Protein AF-A0A7J9N6N0-F1 (afdb_monomer)

Nearest PDB structures (foldseek):
  8oo0-assembly1_SV  TM=4.343E-01  e=3.651E+00  Thermochaetoides thermophila
  6k15-assembly1_G  TM=2.477E-01  e=4.158E+00  Saccharomyces cerevisiae S288C

Mean predicted aligned error: 13.14 Å

Sequence (104 aa):
MTATAGIIIKIHECLVMGAFTYPLGRTGDSTIAEAKACLQAVIFGEEMGFRDLVIEGDALIVIKKLKSDSTDRSYNLTSSSYWIEEVPTEMEPTIVNDQRRLLN

Foldseek 3Di:
DWDKAWEWDADPVRHTPDIDIGTPGDDPDVLVRVLVSQVVNVVVCVVVVHPADADDDPNVVNVVVVVDPPPDPDDDNDDDDDDDDDDDPVCVVVVVVVVVVVVD

pLDDT: mean 71.38, std 21.46, range [23.73, 92.62]

InterPro domains:
  IPR002156 Ribonuclease H domain [PF13456] (3-74)
  IPR052929 RNase H-like EbsB-related [PTHR47074] (5-89)

Solvent-accessible surface area (backbone atoms only — not comparable to full-atom values): 6872 Å² total; per-residue (Å²): 101,76,45,70,32,80,42,75,44,60,50,96,86,74,46,74,79,46,73,50,76,45,81,66,43,77,44,98,44,68,70,60,46,49,48,50,36,54,50,50,45,50,52,52,38,47,76,73,68,49,89,76,69,86,87,84,82,86,55,60,69,51,54,51,56,73,69,45,90,69,79,76,90,66,81,88,77,73,83,90,80,84,87,81,84,79,80,58,83,83,50,52,66,55,53,55,50,52,55,55,63,76,73,110

Secondary structure (DSSP, 8-state):
-EEEEEEEEE-TTS-EEEEEEEEEEE-S-HHHHHHHHHHHHHHHHHHTT-SS-----S-HHHHHHHTS-S---S-----------S--TTTHHHHHHHHHHS--

Radius of gyration: 15.44 Å; Cα contacts (8 Å, |Δi|>4): 87; chains: 1; bounding box: 28×48×36 Å

Structure (mmCIF, N/CA/C/O backbone):
data_AF-A0A7J9N6N0-F1
#
_entry.id   AF-A0A7J9N6N0-F1
#
loop_
_atom_site.group_PDB
_atom_site.id
_atom_site.type_symbol
_atom_site.label_atom_id
_atom_site.label_alt_id
_atom_site.label_comp_id
_atom_site.label_asym_id
_atom_site.label_entity_id
_atom_site.label_seq_id
_atom_site.pdbx_PDB_ins_code
_atom_site.Cartn_x
_atom_site.Cartn_y
_atom_site.Cartn_z
_atom_site.occupancy
_atom_site.B_iso_or_equiv
_atom_site.auth_seq_id
_atom_site.auth_comp_id
_atom_site.auth_asym_id
_atom_site.auth_atom_id
_atom_site.pdbx_PDB_model_num
ATOM 1 N N . MET A 1 1 ? 11.239 -6.189 -13.942 1.00 62.56 1 MET A N 1
ATOM 2 C CA . MET A 1 1 ? 10.511 -6.832 -12.832 1.00 62.56 1 MET A CA 1
ATOM 3 C C . MET A 1 1 ? 9.099 -6.261 -12.815 1.00 62.56 1 MET A C 1
ATOM 5 O O . MET A 1 1 ? 8.944 -5.090 -13.145 1.00 62.56 1 MET A O 1
ATOM 9 N N . THR A 1 2 ? 8.073 -7.076 -12.585 1.00 80.44 2 THR A N 1
ATOM 10 C CA . THR A 1 2 ? 6.692 -6.601 -12.387 1.00 80.44 2 THR A CA 1
ATOM 11 C C . THR A 1 2 ? 6.450 -6.428 -10.896 1.00 80.44 2 THR A C 1
ATOM 13 O O . THR A 1 2 ? 6.876 -7.288 -10.130 1.00 80.44 2 THR A O 1
ATOM 16 N N . ALA A 1 3 ? 5.798 -5.340 -10.497 1.00 87.06 3 ALA A N 1
ATOM 17 C CA . ALA A 1 3 ? 5.461 -5.066 -9.105 1.00 87.06 3 ALA A CA 1
ATOM 18 C C . ALA A 1 3 ? 3.942 -5.082 -8.899 1.00 87.06 3 ALA A C 1
ATOM 20 O O . ALA A 1 3 ? 3.173 -4.786 -9.820 1.00 87.06 3 ALA A O 1
ATOM 21 N N . THR A 1 4 ? 3.529 -5.390 -7.675 1.00 90.38 4 THR A N 1
ATOM 22 C CA . THR A 1 4 ? 2.132 -5.406 -7.238 1.00 90.38 4 THR A CA 1
ATOM 23 C C . THR A 1 4 ? 2.057 -4.690 -5.899 1.00 90.38 4 THR A C 1
ATOM 25 O O . THR A 1 4 ? 2.906 -4.922 -5.045 1.00 90.38 4 THR A O 1
ATOM 28 N N . ALA A 1 5 ? 1.062 -3.827 -5.723 1.00 90.31 5 ALA A N 1
ATOM 29 C CA . ALA A 1 5 ? 0.750 -3.210 -4.442 1.00 90.31 5 ALA A CA 1
ATOM 30 C C . ALA A 1 5 ? -0.283 -4.060 -3.699 1.00 90.31 5 ALA A C 1
ATOM 32 O O . ALA A 1 5 ? -1.261 -4.502 -4.307 1.00 90.31 5 ALA A O 1
ATOM 33 N N . GLY A 1 6 ? -0.080 -4.250 -2.398 1.00 92.62 6 GLY A N 1
ATOM 34 C CA . GLY A 1 6 ? -1.096 -4.739 -1.470 1.00 92.62 6 GLY A CA 1
ATOM 35 C C . GLY A 1 6 ? -1.476 -3.613 -0.519 1.00 92.62 6 GLY A C 1
ATOM 36 O O . GLY A 1 6 ? -0.599 -2.982 0.063 1.00 92.62 6 GLY A O 1
ATOM 37 N N . ILE A 1 7 ? -2.768 -3.335 -0.395 1.00 92.25 7 ILE A N 1
ATOM 38 C CA . ILE A 1 7 ? -3.300 -2.234 0.407 1.00 92.25 7 ILE A CA 1
ATOM 39 C C . ILE A 1 7 ? -4.354 -2.799 1.346 1.00 92.25 7 ILE A C 1
ATOM 41 O O . ILE A 1 7 ? -5.200 -3.595 0.938 1.00 92.25 7 ILE A O 1
ATOM 45 N N . ILE A 1 8 ? -4.314 -2.363 2.601 1.00 91.81 8 ILE A N 1
ATOM 46 C CA . ILE A 1 8 ? -5.307 -2.698 3.617 1.00 91.81 8 ILE A CA 1
ATOM 47 C C . ILE A 1 8 ? -5.773 -1.390 4.240 1.00 91.81 8 ILE A C 1
ATOM 49 O O . ILE A 1 8 ? -4.950 -0.586 4.668 1.00 91.81 8 ILE A O 1
ATOM 53 N N . ILE A 1 9 ? -7.086 -1.194 4.314 1.00 89.06 9 ILE A N 1
ATOM 54 C CA . ILE A 1 9 ? -7.683 -0.064 5.021 1.00 89.06 9 ILE A CA 1
ATOM 55 C C . ILE A 1 9 ? -8.289 -0.573 6.316 1.00 89.06 9 ILE A C 1
ATOM 57 O O . ILE A 1 9 ? -9.096 -1.508 6.323 1.00 89.06 9 ILE A O 1
ATOM 61 N N . LYS A 1 10 ? -7.892 0.060 7.418 1.00 90.75 10 LYS A N 1
ATOM 62 C CA . LYS A 1 10 ? -8.404 -0.212 8.757 1.00 90.75 10 LYS A CA 1
ATOM 63 C C . LYS A 1 10 ? -8.891 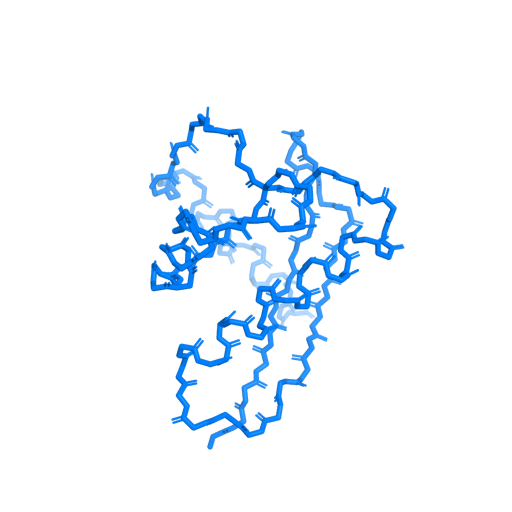1.083 9.389 1.00 90.75 10 LYS A C 1
ATOM 65 O O . LYS A 1 10 ? -8.339 2.145 9.121 1.00 90.75 10 LYS A O 1
ATOM 70 N N . ILE A 1 11 ? -9.908 0.984 10.234 1.00 85.31 11 ILE A N 1
ATOM 71 C CA . ILE A 1 11 ? -10.292 2.081 11.132 1.00 85.31 11 ILE A CA 1
ATOM 72 C C . ILE A 1 11 ? -9.529 1.971 12.456 1.00 85.31 11 ILE A C 1
ATOM 74 O O . ILE A 1 11 ? -8.919 0.943 12.744 1.00 85.31 11 ILE A O 1
ATOM 78 N N . HIS A 1 12 ? -9.596 3.021 13.278 1.00 81.12 12 HIS A N 1
ATOM 79 C CA . HIS A 1 12 ? -8.875 3.135 14.554 1.00 81.12 12 HIS A CA 1
ATOM 80 C C . HIS A 1 12 ? -9.102 1.955 15.521 1.00 81.12 12 HIS A C 1
ATOM 82 O O . HIS A 1 12 ? -8.234 1.633 16.323 1.00 81.12 12 HIS A O 1
ATOM 88 N N . GLU A 1 13 ? -10.236 1.258 15.432 1.00 84.88 13 GLU A N 1
ATOM 89 C CA . GLU A 1 13 ? -10.520 0.047 16.223 1.00 84.88 13 GLU A CA 1
ATOM 90 C C . GLU A 1 13 ? -9.785 -1.210 15.708 1.00 84.88 13 GLU A C 1
ATOM 92 O O . GLU A 1 13 ? -10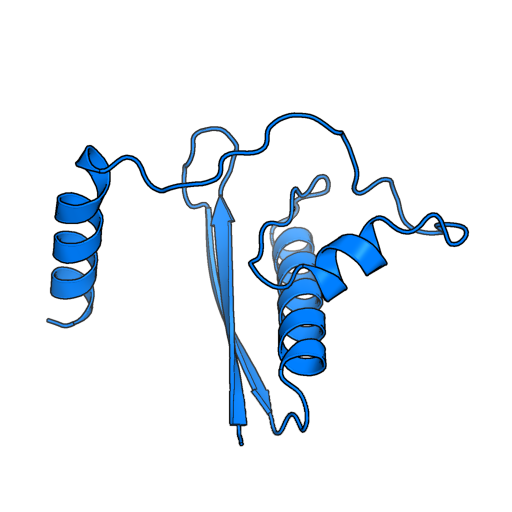.154 -2.334 16.041 1.00 84.88 13 GLU A O 1
ATOM 97 N N . CYS A 1 14 ? -8.773 -1.040 14.849 1.00 77.94 14 CYS A N 1
ATOM 98 C CA . CYS A 1 14 ? -8.066 -2.100 14.122 1.00 77.94 14 CYS A CA 1
ATOM 99 C C . CYS A 1 14 ? -8.966 -2.968 13.224 1.00 77.94 14 CYS A C 1
ATOM 101 O O . CYS A 1 14 ? -8.526 -4.004 12.718 1.00 77.94 14 CYS A O 1
ATOM 103 N N . LEU A 1 15 ? -10.209 -2.544 12.981 1.00 86.19 15 LEU A N 1
ATOM 104 C CA . LEU A 1 15 ? -11.147 -3.256 12.125 1.00 86.19 15 LEU A CA 1
ATOM 105 C C . LEU A 1 15 ? -10.798 -3.021 10.652 1.00 86.19 15 LEU A C 1
ATOM 107 O O . LEU A 1 15 ? -10.740 -1.879 10.192 1.00 86.19 15 LEU A O 1
ATOM 111 N N . VAL A 1 16 ? -10.577 -4.110 9.913 1.00 90.12 16 VAL A N 1
ATOM 112 C CA . VAL A 1 16 ? -10.312 -4.066 8.470 1.00 90.12 16 VAL A CA 1
ATOM 113 C C . VAL A 1 16 ? -11.603 -3.757 7.725 1.00 90.12 16 VAL A C 1
ATOM 115 O O . VAL A 1 16 ? -12.552 -4.534 7.770 1.00 90.12 16 VAL A O 1
ATOM 118 N N . MET A 1 17 ? -11.617 -2.634 7.014 1.00 90.19 17 MET A N 1
ATOM 119 C CA . MET A 1 17 ? -12.755 -2.204 6.199 1.00 90.19 17 MET A CA 1
ATOM 120 C C . MET A 1 17 ? -12.642 -2.698 4.760 1.00 90.19 17 MET A C 1
ATOM 122 O O . MET A 1 17 ? -13.653 -2.886 4.088 1.00 90.19 17 MET A O 1
ATOM 126 N N . GLY A 1 18 ? -11.417 -2.917 4.281 1.00 87.88 18 GLY A N 1
ATOM 127 C CA . GLY A 1 18 ? -11.172 -3.381 2.926 1.00 87.88 18 GLY A CA 1
ATOM 128 C C . GLY A 1 18 ? -9.719 -3.764 2.695 1.00 87.88 18 GLY A C 1
ATOM 129 O O . GLY A 1 18 ? -8.814 -3.326 3.408 1.00 87.88 18 GLY A O 1
ATOM 130 N N . ALA A 1 19 ? -9.507 -4.583 1.673 1.00 92.56 19 ALA A N 1
ATOM 131 C CA . ALA A 1 19 ? -8.193 -4.916 1.155 1.00 92.56 19 ALA A CA 1
ATOM 132 C C . ALA A 1 19 ? -8.238 -4.889 -0.373 1.00 92.56 19 ALA A C 1
ATOM 134 O O . ALA A 1 19 ? -9.242 -5.262 -0.981 1.00 92.56 19 ALA A O 1
ATOM 135 N N . PHE A 1 20 ? -7.149 -4.440 -0.984 1.00 87.50 20 PHE A N 1
ATOM 136 C CA . PHE A 1 20 ? -7.049 -4.250 -2.422 1.00 87.50 20 PHE A CA 1
ATOM 137 C C . PHE A 1 20 ? -5.653 -4.619 -2.913 1.00 87.50 20 PHE A C 1
ATOM 139 O O . PHE A 1 20 ? -4.648 -4.302 -2.278 1.00 87.50 20 PHE A O 1
ATOM 146 N N . THR A 1 21 ? -5.588 -5.284 -4.063 1.00 91.62 21 THR A N 1
ATOM 147 C CA . THR A 1 21 ? -4.328 -5.571 -4.751 1.00 91.62 21 THR A CA 1
ATOM 148 C C . THR A 1 21 ? -4.322 -4.895 -6.106 1.00 91.62 21 THR A C 1
ATOM 150 O O . THR A 1 21 ? -5.251 -5.096 -6.890 1.00 91.62 21 THR A O 1
ATOM 153 N N . TYR A 1 22 ? -3.255 -4.161 -6.413 1.00 87.88 22 TYR A N 1
ATOM 154 C CA . TYR A 1 22 ? -3.137 -3.437 -7.674 1.00 87.88 22 TYR A CA 1
ATOM 155 C C . TYR A 1 22 ? -1.855 -3.805 -8.425 1.00 87.88 22 TYR A C 1
ATOM 157 O O . TYR A 1 22 ? -0.756 -3.620 -7.892 1.00 87.88 22 TYR A O 1
ATOM 165 N N . PRO A 1 23 ? -1.939 -4.294 -9.675 1.00 90.38 23 PRO A N 1
ATOM 166 C CA . PRO A 1 23 ? -0.754 -4.524 -10.488 1.00 90.38 23 PRO A CA 1
ATOM 167 C C . PRO A 1 23 ? -0.137 -3.181 -10.912 1.00 90.38 23 PRO A C 1
ATOM 169 O O . PRO A 1 23 ? -0.707 -2.430 -11.698 1.00 90.38 23 PRO A O 1
ATOM 172 N N . LEU A 1 24 ? 1.076 -2.890 -10.438 1.00 86.56 24 LEU A N 1
ATOM 173 C CA . LEU A 1 24 ? 1.792 -1.635 -10.717 1.00 86.56 24 LEU A CA 1
ATOM 174 C C . LEU A 1 24 ? 2.516 -1.626 -12.074 1.00 86.56 24 LEU A C 1
ATOM 176 O O . LEU A 1 24 ? 3.084 -0.606 -12.487 1.00 86.56 24 LEU A O 1
ATOM 180 N N . GLY A 1 25 ? 2.505 -2.765 -12.767 1.00 87.31 25 GLY A N 1
ATOM 181 C CA . GLY A 1 25 ? 3.201 -2.976 -14.028 1.00 87.31 25 GLY A CA 1
ATOM 182 C C . GLY A 1 25 ? 4.712 -3.113 -13.843 1.00 87.31 25 GLY A C 1
ATOM 183 O O . GLY A 1 25 ? 5.206 -3.520 -12.790 1.00 87.31 25 GLY A O 1
ATOM 184 N N . ARG A 1 26 ? 5.472 -2.807 -14.900 1.00 85.00 26 ARG A N 1
ATOM 185 C CA . ARG A 1 26 ? 6.938 -2.791 -14.827 1.00 85.00 26 ARG A CA 1
ATOM 186 C C . ARG A 1 26 ? 7.398 -1.534 -14.098 1.00 85.00 26 ARG A C 1
ATOM 188 O O . ARG A 1 26 ? 7.177 -0.422 -14.572 1.00 85.00 26 ARG A O 1
ATOM 195 N N . THR A 1 27 ? 8.078 -1.725 -12.978 1.00 78.88 27 THR A N 1
ATOM 196 C CA . THR A 1 27 ? 8.778 -0.668 -12.248 1.00 78.88 27 THR A CA 1
ATOM 197 C C . THR A 1 27 ? 10.281 -0.921 -12.352 1.00 78.88 27 THR A C 1
ATOM 199 O O . THR A 1 27 ? 10.739 -2.066 -12.331 1.00 78.88 27 THR A O 1
ATOM 202 N N . GLY A 1 28 ? 11.050 0.147 -12.571 1.00 78.44 28 GLY A N 1
ATOM 203 C CA . GLY A 1 28 ? 12.515 0.081 -12.641 1.00 78.44 28 GLY A CA 1
ATOM 204 C C . GLY A 1 28 ? 13.200 0.249 -11.283 1.00 78.44 28 GLY A C 1
ATOM 205 O O . GLY A 1 28 ? 14.390 -0.012 -11.179 1.00 78.44 28 GLY A O 1
ATOM 206 N N . ASP A 1 29 ? 12.450 0.679 -10.267 1.00 84.56 29 ASP A N 1
ATOM 207 C CA . ASP A 1 29 ? 12.936 1.058 -8.941 1.00 84.56 29 ASP A CA 1
ATOM 208 C C . ASP A 1 29 ? 11.857 0.713 -7.901 1.00 84.56 29 ASP A C 1
ATOM 210 O O . ASP A 1 29 ? 10.664 0.947 -8.142 1.00 84.56 29 ASP A O 1
ATOM 214 N N . SER A 1 30 ? 12.273 0.147 -6.766 1.00 85.12 30 SER A N 1
ATOM 215 C CA . SER A 1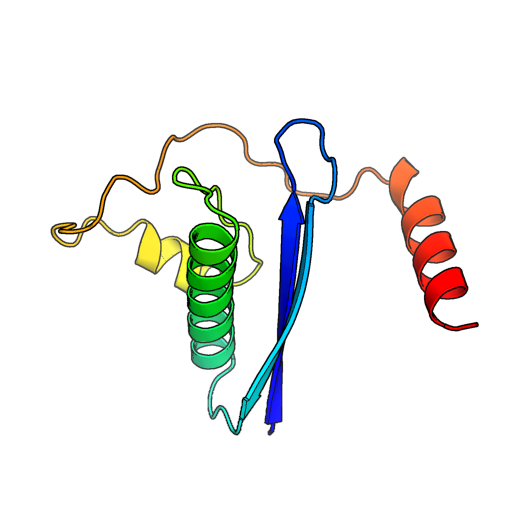 30 ? 11.390 -0.160 -5.639 1.00 85.12 30 SER A CA 1
ATOM 216 C C . SER A 1 30 ? 10.772 1.112 -5.070 1.00 85.12 30 SER A C 1
ATOM 218 O O . SER A 1 30 ? 9.578 1.129 -4.804 1.00 85.12 30 SER A O 1
ATOM 220 N N . THR A 1 31 ? 11.513 2.221 -5.016 1.00 86.06 31 THR A N 1
ATOM 221 C CA . THR A 1 31 ? 10.990 3.507 -4.525 1.00 86.06 31 THR A CA 1
ATOM 222 C C . THR A 1 31 ? 9.799 3.986 -5.358 1.00 86.06 31 THR A C 1
ATOM 224 O O . THR A 1 31 ? 8.814 4.492 -4.823 1.00 86.06 31 THR A O 1
ATOM 227 N N . ILE A 1 32 ? 9.855 3.789 -6.681 1.00 86.75 32 ILE A N 1
ATOM 228 C CA . ILE A 1 32 ? 8.754 4.123 -7.595 1.00 86.75 32 ILE A CA 1
ATOM 229 C C . ILE A 1 32 ? 7.566 3.180 -7.384 1.00 86.75 32 ILE A C 1
ATOM 231 O O . I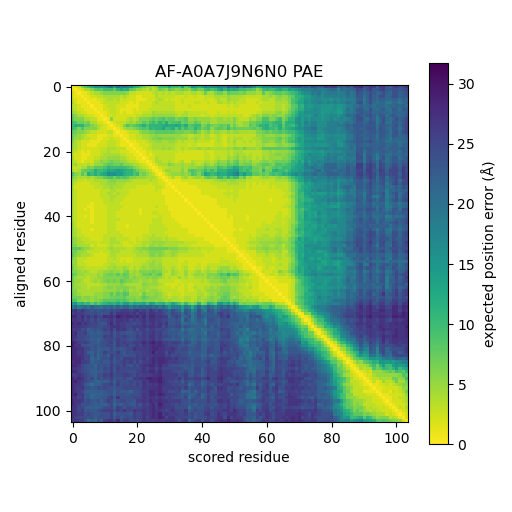LE A 1 32 ? 6.421 3.617 -7.490 1.00 86.75 32 ILE A O 1
ATOM 235 N N . ALA A 1 33 ? 7.814 1.894 -7.120 1.00 89.94 33 ALA A N 1
ATOM 236 C CA . ALA A 1 33 ? 6.746 0.946 -6.821 1.00 89.94 33 ALA A CA 1
ATOM 237 C C . ALA A 1 33 ? 6.002 1.348 -5.540 1.00 89.94 33 ALA A C 1
ATOM 239 O O . ALA A 1 33 ? 4.780 1.462 -5.568 1.00 89.94 33 ALA A O 1
ATOM 240 N N . GLU A 1 34 ? 6.738 1.679 -4.482 1.00 88.69 34 GLU A N 1
ATOM 241 C CA . GLU A 1 34 ? 6.180 2.095 -3.194 1.00 88.69 34 GLU A CA 1
ATOM 242 C C . GLU A 1 34 ? 5.433 3.430 -3.278 1.00 88.69 34 GLU A C 1
ATOM 244 O O . GLU A 1 34 ? 4.324 3.568 -2.766 1.00 88.69 34 GLU A O 1
ATOM 249 N N . ALA A 1 35 ? 5.971 4.410 -4.011 1.00 89.69 35 ALA A N 1
ATOM 250 C CA . ALA A 1 35 ? 5.273 5.676 -4.240 1.00 89.69 35 ALA A CA 1
ATOM 251 C C . ALA A 1 35 ? 3.936 5.470 -4.972 1.00 89.69 35 ALA A C 1
ATOM 253 O O . ALA A 1 35 ? 2.934 6.111 -4.650 1.00 89.69 35 ALA A O 1
ATOM 254 N N . LYS A 1 36 ? 3.895 4.550 -5.944 1.00 90.19 36 LYS A N 1
ATOM 255 C CA . LYS A 1 36 ? 2.647 4.201 -6.629 1.00 90.19 36 LYS A CA 1
ATOM 256 C C . LYS A 1 36 ? 1.698 3.404 -5.731 1.00 90.19 36 LYS A C 1
ATOM 258 O O . LYS A 1 36 ? 0.499 3.645 -5.805 1.00 90.19 36 LYS A O 1
ATOM 263 N N . ALA A 1 37 ? 2.202 2.488 -4.902 1.00 90.62 37 ALA A N 1
ATOM 264 C CA . ALA A 1 37 ? 1.393 1.764 -3.922 1.00 90.62 37 ALA A CA 1
ATOM 265 C C . ALA A 1 37 ? 0.724 2.737 -2.937 1.00 90.62 37 ALA A C 1
ATOM 267 O O . ALA A 1 37 ? -0.484 2.666 -2.733 1.00 90.62 37 ALA A O 1
ATOM 268 N N . CYS A 1 38 ? 1.478 3.718 -2.434 1.00 91.69 38 CYS A N 1
ATOM 269 C CA . CYS A 1 38 ? 0.962 4.786 -1.583 1.00 91.69 38 CYS A CA 1
ATOM 270 C C . CYS A 1 38 ? -0.139 5.607 -2.276 1.00 91.69 38 CYS A C 1
ATOM 272 O O . CYS A 1 38 ? -1.172 5.881 -1.671 1.00 91.69 38 CYS A O 1
ATOM 274 N N . LEU A 1 39 ? 0.044 5.978 -3.549 1.00 90.69 39 LEU A N 1
ATOM 275 C CA . LEU A 1 39 ? -0.989 6.685 -4.314 1.00 90.69 39 LEU A CA 1
ATOM 276 C C . LEU A 1 39 ? -2.268 5.846 -4.459 1.00 90.69 39 LEU A C 1
ATOM 278 O O . LEU A 1 39 ? -3.367 6.366 -4.294 1.00 90.69 39 LEU A O 1
ATOM 282 N N . GLN A 1 40 ? -2.130 4.551 -4.749 1.00 92.38 40 GLN A N 1
ATOM 283 C CA . GLN A 1 40 ? -3.274 3.642 -4.839 1.00 92.38 40 GLN A CA 1
ATOM 284 C C . GLN A 1 40 ? -3.988 3.485 -3.488 1.00 92.38 40 GLN A C 1
ATOM 286 O O . GLN A 1 40 ? -5.209 3.379 -3.467 1.00 92.38 40 GLN A O 1
ATOM 291 N N . ALA A 1 41 ? -3.263 3.536 -2.365 1.00 90.50 41 ALA A N 1
ATOM 292 C CA . ALA A 1 41 ? -3.867 3.515 -1.034 1.00 90.50 41 ALA A CA 1
ATOM 293 C C . ALA A 1 41 ? -4.738 4.753 -0.767 1.00 90.50 41 ALA A C 1
ATOM 295 O O . ALA A 1 41 ? -5.836 4.619 -0.229 1.00 90.50 41 ALA A O 1
ATOM 296 N N . VAL A 1 42 ? -4.286 5.939 -1.193 1.00 90.00 42 VAL A N 1
ATOM 297 C CA . VAL A 1 42 ? -5.066 7.185 -1.084 1.00 90.00 42 VAL A CA 1
ATOM 298 C C . VAL A 1 42 ? -6.335 7.114 -1.924 1.00 90.00 42 VAL A C 1
ATOM 300 O O . VAL A 1 42 ? -7.413 7.384 -1.404 1.00 90.00 42 VAL A O 1
ATOM 303 N N . ILE A 1 43 ? -6.213 6.710 -3.194 1.00 90.94 43 ILE A N 1
ATOM 304 C CA . ILE A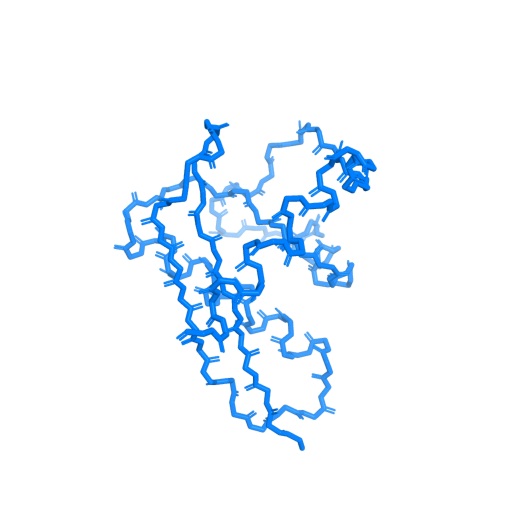 1 43 ? -7.360 6.579 -4.106 1.00 90.94 43 ILE A CA 1
ATOM 305 C C . ILE A 1 43 ? -8.374 5.590 -3.533 1.00 90.94 43 ILE A C 1
ATOM 307 O O . ILE A 1 43 ? -9.557 5.898 -3.457 1.00 90.94 43 ILE A O 1
ATOM 311 N N . PHE A 1 44 ? -7.912 4.429 -3.064 1.00 88.69 44 PHE A N 1
ATOM 312 C CA . PHE A 1 44 ? -8.796 3.431 -2.474 1.00 88.69 44 PHE A CA 1
ATOM 313 C C . PHE A 1 44 ? -9.510 3.967 -1.223 1.00 88.69 44 PHE A C 1
ATOM 315 O O . PHE A 1 44 ? -10.707 3.750 -1.055 1.00 88.69 44 PHE A O 1
ATOM 322 N N . GLY A 1 45 ? -8.813 4.721 -0.368 1.00 88.81 45 GLY A N 1
ATOM 323 C CA . GLY A 1 45 ? -9.427 5.372 0.789 1.00 88.81 45 GLY A CA 1
ATOM 324 C C . GLY A 1 45 ? -10.484 6.408 0.408 1.00 88.81 45 GLY A C 1
ATOM 325 O O . GLY A 1 45 ? -11.568 6.416 0.995 1.00 88.81 45 GLY A O 1
ATOM 326 N N . GLU A 1 46 ? -10.204 7.232 -0.601 1.00 88.94 46 GLU A N 1
ATOM 327 C CA . GLU A 1 46 ? -11.152 8.212 -1.138 1.00 88.94 46 GLU A CA 1
ATOM 328 C C . GLU A 1 46 ? -12.393 7.531 -1.739 1.00 88.94 46 GLU A C 1
ATOM 330 O O . GLU A 1 46 ? -13.519 7.918 -1.423 1.00 88.94 46 GLU A O 1
ATOM 335 N N . GLU A 1 47 ? -12.211 6.473 -2.536 1.00 89.50 47 GLU A N 1
ATOM 336 C CA . GLU A 1 47 ? -13.302 5.680 -3.120 1.00 89.50 47 GLU A CA 1
ATOM 337 C C . GLU A 1 47 ? -14.163 4.991 -2.049 1.00 89.50 47 GLU A C 1
ATOM 339 O O . GLU A 1 47 ? -15.376 4.852 -2.219 1.00 89.50 47 GLU A O 1
ATOM 344 N N . MET A 1 48 ? -13.566 4.611 -0.915 1.00 85.81 48 MET A N 1
ATOM 345 C CA . MET A 1 48 ? -14.291 4.107 0.257 1.00 85.81 48 MET A CA 1
ATOM 346 C C . MET A 1 48 ? -14.987 5.213 1.074 1.00 85.81 48 MET A C 1
ATOM 348 O O . MET A 1 48 ? -15.719 4.913 2.018 1.00 85.81 48 MET A O 1
ATOM 352 N N . GLY A 1 49 ? -14.798 6.485 0.717 1.00 87.62 49 GLY A N 1
ATOM 353 C CA . GLY A 1 49 ? -15.427 7.638 1.359 1.00 87.62 49 GLY A CA 1
ATOM 354 C C . GLY A 1 49 ? -14.674 8.189 2.573 1.00 87.62 49 GLY A C 1
ATOM 355 O O . GLY A 1 49 ? -15.215 9.046 3.284 1.00 87.62 49 GLY A O 1
ATOM 356 N N . PHE A 1 50 ? -13.444 7.734 2.825 1.00 85.56 50 PHE A N 1
ATOM 357 C CA . PHE A 1 50 ? -12.594 8.289 3.875 1.00 85.56 50 PHE A CA 1
ATOM 358 C C . PHE A 1 50 ? -12.010 9.634 3.439 1.00 85.56 50 PHE A C 1
ATOM 360 O O . PHE A 1 50 ? -11.575 9.809 2.304 1.00 85.56 50 PHE A O 1
ATOM 367 N N . ARG A 1 51 ? -12.003 10.600 4.362 1.00 84.62 51 ARG A N 1
ATOM 368 C CA . ARG A 1 51 ? -11.467 11.957 4.130 1.00 84.62 51 ARG A CA 1
ATOM 369 C C . ARG A 1 51 ? -10.229 12.267 4.961 1.00 84.62 51 ARG A C 1
ATOM 371 O O . ARG A 1 51 ? -9.560 13.256 4.698 1.00 84.62 51 ARG A O 1
ATOM 378 N N . ASP A 1 52 ? -9.969 11.438 5.964 1.00 84.94 52 ASP A N 1
ATOM 379 C CA . ASP A 1 52 ? -8.815 11.519 6.845 1.00 84.94 52 ASP A CA 1
ATOM 380 C C . ASP A 1 52 ? -8.164 10.135 6.864 1.00 84.94 52 ASP A C 1
ATOM 382 O O . ASP A 1 52 ? -8.828 9.135 7.155 1.00 84.94 52 ASP A O 1
ATOM 386 N N . LEU A 1 53 ? -6.905 10.074 6.437 1.00 83.88 53 LEU A N 1
ATOM 387 C CA . LEU A 1 53 ? -6.167 8.842 6.189 1.00 83.88 53 LEU A CA 1
ATOM 388 C C . LEU A 1 53 ? -4.795 8.948 6.844 1.00 83.88 53 LEU A C 1
ATOM 390 O O . LEU A 1 53 ? -4.021 9.859 6.550 1.00 83.88 53 LEU A O 1
ATOM 394 N N . VAL A 1 54 ? -4.466 7.958 7.669 1.00 88.31 54 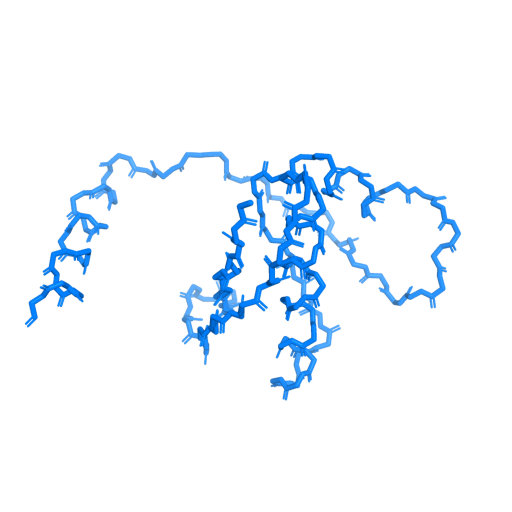VAL A N 1
ATOM 395 C CA . VAL A 1 54 ? -3.100 7.724 8.136 1.00 88.31 54 VAL A CA 1
ATOM 396 C C . VAL A 1 54 ? -2.507 6.626 7.265 1.00 88.31 54 VAL A C 1
ATOM 398 O O . VAL A 1 54 ? -3.023 5.510 7.230 1.00 88.31 54 VAL A O 1
ATOM 401 N N . ILE A 1 55 ? -1.453 6.957 6.520 1.00 85.38 55 ILE A N 1
ATOM 402 C CA . ILE A 1 55 ? -0.783 6.009 5.626 1.00 85.38 55 ILE A CA 1
ATOM 403 C C . ILE A 1 55 ? 0.443 5.441 6.330 1.00 85.38 55 ILE A C 1
ATOM 405 O O . ILE A 1 55 ? 1.334 6.185 6.746 1.00 85.38 55 ILE A O 1
ATOM 409 N N . GLU A 1 56 ? 0.507 4.117 6.390 1.00 86.62 56 GLU A N 1
ATOM 410 C CA . GLU A 1 56 ? 1.640 3.360 6.909 1.00 86.62 56 GLU A CA 1
ATOM 411 C C . GLU A 1 56 ? 2.322 2.588 5.775 1.00 86.62 56 GLU A C 1
ATOM 413 O O . GLU A 1 56 ? 1.672 2.104 4.848 1.00 86.62 56 GLU A O 1
ATOM 418 N N . GLY A 1 57 ? 3.648 2.488 5.842 1.00 87.00 57 GLY A N 1
ATOM 419 C CA . GLY A 1 57 ? 4.470 1.761 4.879 1.00 87.00 57 GLY A CA 1
ATOM 420 C C . GLY A 1 57 ? 5.910 1.637 5.374 1.00 87.00 57 GLY A C 1
ATOM 421 O O . GLY A 1 57 ? 6.313 2.313 6.319 1.00 87.00 57 GLY A O 1
ATOM 422 N N . ASP A 1 58 ? 6.701 0.783 4.738 1.00 85.69 58 ASP A N 1
ATOM 423 C CA . ASP A 1 58 ? 8.117 0.554 5.061 1.00 85.69 58 ASP A CA 1
ATOM 424 C C . ASP A 1 58 ? 9.068 1.453 4.243 1.00 85.69 58 ASP A C 1
ATOM 426 O O . ASP A 1 58 ? 10.236 1.655 4.590 1.00 85.69 58 ASP A O 1
ATOM 430 N N . ALA A 1 59 ? 8.555 2.069 3.176 1.00 85.38 59 ALA A N 1
ATOM 431 C CA . ALA A 1 59 ? 9.299 2.948 2.290 1.00 85.38 59 ALA A CA 1
ATOM 432 C C . ALA A 1 59 ? 9.584 4.324 2.920 1.00 85.38 59 ALA A C 1
ATOM 434 O O . ALA A 1 59 ? 8.959 5.339 2.596 1.00 85.38 59 ALA A O 1
ATOM 435 N N . LEU A 1 60 ? 10.602 4.390 3.783 1.00 83.56 60 LEU A N 1
ATOM 436 C CA . LEU A 1 60 ? 10.995 5.611 4.498 1.00 83.56 60 LEU A CA 1
ATOM 437 C C . LEU A 1 60 ? 11.219 6.822 3.574 1.00 83.56 60 LEU A C 1
ATOM 439 O O . LEU A 1 60 ? 10.914 7.951 3.955 1.00 83.56 60 LEU A O 1
ATOM 443 N N . ILE A 1 61 ? 11.746 6.609 2.363 1.00 83.31 61 ILE A N 1
ATOM 444 C CA . ILE A 1 61 ? 11.953 7.676 1.368 1.00 83.31 61 ILE A CA 1
ATOM 445 C C . ILE A 1 61 ? 10.615 8.288 0.939 1.00 83.31 61 ILE A C 1
ATOM 447 O O . ILE A 1 61 ? 10.500 9.512 0.867 1.00 83.31 61 ILE A O 1
ATOM 451 N N . VAL A 1 62 ? 9.602 7.453 0.699 1.00 83.38 62 VAL A N 1
ATOM 452 C CA . VAL A 1 62 ? 8.253 7.886 0.310 1.00 83.38 62 VAL A CA 1
ATOM 453 C C . VAL A 1 62 ? 7.606 8.649 1.463 1.00 83.38 62 VAL A C 1
ATOM 455 O O . VAL A 1 62 ? 7.148 9.772 1.268 1.00 83.38 62 VAL A O 1
ATOM 458 N N . ILE A 1 63 ? 7.686 8.120 2.688 1.00 83.19 63 ILE A N 1
ATOM 459 C CA . ILE A 1 63 ? 7.156 8.776 3.895 1.00 83.19 63 ILE A CA 1
ATOM 460 C C . ILE A 1 63 ? 7.812 10.141 4.118 1.00 83.19 63 ILE A C 1
ATOM 462 O O . ILE A 1 63 ? 7.131 11.136 4.359 1.00 83.19 63 ILE A O 1
ATOM 466 N N . LYS A 1 64 ? 9.143 10.216 4.017 1.00 83.00 64 LYS A N 1
ATOM 467 C CA . LYS A 1 64 ? 9.882 11.478 4.160 1.00 83.00 64 LYS A CA 1
ATOM 468 C C . LYS A 1 64 ? 9.495 12.487 3.088 1.00 83.00 64 LYS A C 1
ATOM 470 O O . LYS A 1 64 ? 9.417 13.674 3.386 1.00 83.00 64 LYS A O 1
ATOM 475 N N . LYS A 1 65 ? 9.252 12.032 1.855 1.00 82.06 65 LYS A N 1
ATOM 476 C CA . LYS A 1 65 ? 8.828 12.903 0.757 1.00 82.06 65 LYS A CA 1
ATOM 477 C C . LYS A 1 65 ? 7.421 13.459 0.987 1.00 82.06 65 LYS A C 1
ATOM 479 O O . LYS A 1 65 ? 7.222 14.648 0.767 1.00 82.06 65 LYS A O 1
ATOM 484 N N . LEU A 1 66 ? 6.495 12.638 1.481 1.00 78.00 66 LEU A N 1
ATOM 485 C CA . LEU A 1 66 ? 5.133 13.061 1.834 1.00 78.00 66 LEU A CA 1
ATOM 486 C C . LEU A 1 66 ? 5.110 14.052 3.002 1.00 78.00 66 LEU A C 1
ATOM 488 O O . LEU A 1 66 ? 4.303 14.969 3.011 1.00 78.00 66 LEU A O 1
ATOM 492 N N . LYS A 1 67 ? 6.025 13.896 3.963 1.00 78.88 67 LYS A N 1
ATOM 493 C CA . LYS A 1 67 ? 6.174 14.808 5.107 1.00 78.88 67 LYS A CA 1
ATOM 494 C C . LYS A 1 67 ? 7.002 16.061 4.800 1.00 78.88 67 LYS A C 1
ATOM 496 O O . LYS A 1 67 ? 7.135 16.917 5.670 1.00 78.88 67 LYS A O 1
ATOM 501 N N . SER A 1 68 ? 7.634 16.154 3.626 1.00 76.12 68 SER A N 1
ATOM 502 C CA . SER A 1 68 ? 8.467 17.312 3.290 1.00 76.12 68 SER A CA 1
ATOM 503 C C . SER A 1 68 ? 7.590 18.516 2.948 1.00 76.12 68 SER A C 1
ATOM 505 O O . SER A 1 68 ? 6.681 18.397 2.134 1.00 76.12 68 SER A O 1
ATOM 507 N N . ASP A 1 69 ? 7.883 19.661 3.566 1.00 58.69 69 ASP A N 1
ATOM 508 C CA . ASP A 1 69 ? 7.081 20.896 3.571 1.00 58.69 69 ASP A CA 1
ATOM 509 C C . ASP A 1 69 ? 7.125 21.667 2.229 1.00 58.69 69 ASP A C 1
ATOM 511 O O . ASP A 1 69 ? 7.372 22.873 2.153 1.00 58.69 69 ASP A O 1
ATOM 515 N N . SER A 1 70 ? 6.962 20.960 1.110 1.00 51.72 70 SER A N 1
ATOM 516 C CA . SER A 1 70 ? 6.842 21.572 -0.209 1.00 51.72 70 SER A CA 1
ATOM 517 C C . SER A 1 70 ? 5.401 22.017 -0.420 1.00 51.72 70 SER A C 1
ATOM 519 O O . SER A 1 70 ? 4.610 21.238 -0.937 1.00 51.72 70 SER A O 1
ATOM 521 N N . THR A 1 71 ? 5.086 23.244 0.008 1.00 45.41 71 THR A N 1
ATOM 522 C CA . THR A 1 71 ? 3.860 24.013 -0.298 1.00 45.41 71 THR A CA 1
ATOM 523 C C . THR A 1 71 ? 2.675 23.133 -0.706 1.00 45.41 71 THR A C 1
ATOM 525 O O . THR A 1 71 ? 2.348 22.998 -1.889 1.00 45.41 71 THR A O 1
ATOM 528 N N . ASP A 1 72 ? 2.073 22.502 0.295 1.00 44.69 72 ASP A N 1
ATOM 529 C CA . ASP A 1 72 ? 0.950 21.594 0.126 1.00 44.69 72 ASP A CA 1
ATOM 530 C C . ASP A 1 72 ? -0.269 22.355 -0.438 1.00 44.69 72 ASP A C 1
ATOM 532 O O . ASP A 1 72 ? -0.685 23.387 0.095 1.00 44.69 72 ASP A O 1
ATOM 536 N N . ARG A 1 73 ? -0.819 21.883 -1.563 1.00 45.66 73 ARG A N 1
ATOM 537 C CA . ARG A 1 73 ? -2.144 22.291 -2.080 1.00 45.66 73 ARG A CA 1
ATOM 538 C C . ARG A 1 73 ? -3.207 21.217 -1.822 1.00 45.66 73 ARG A C 1
ATOM 540 O O . ARG A 1 73 ? -4.351 21.395 -2.237 1.00 45.66 73 ARG A O 1
ATOM 547 N N . SER A 1 74 ? -2.836 20.123 -1.165 1.00 46.12 74 SER A N 1
ATOM 548 C CA . SER A 1 74 ? -3.742 19.102 -0.649 1.00 46.12 74 SER A CA 1
ATOM 549 C C . SER A 1 74 ? -4.079 19.390 0.813 1.00 46.12 74 SER A C 1
ATOM 551 O O . SER A 1 74 ? -3.386 20.108 1.528 1.00 46.12 74 SER A O 1
ATOM 553 N N . TYR A 1 75 ? -5.223 18.875 1.238 1.00 39.34 75 TYR A N 1
ATOM 554 C CA . TYR A 1 75 ? -5.670 18.885 2.623 1.00 39.34 75 TYR A CA 1
ATOM 555 C C . TYR A 1 75 ? -4.713 18.046 3.491 1.00 39.34 75 TYR A C 1
ATOM 557 O O . TYR A 1 75 ? -4.229 17.001 3.067 1.00 39.34 75 TYR A O 1
ATOM 565 N N . ASN A 1 76 ? -4.453 18.544 4.701 1.00 36.47 76 ASN A N 1
ATOM 566 C CA . ASN A 1 76 ? -3.522 18.025 5.710 1.00 36.47 76 ASN A CA 1
ATOM 567 C C . ASN A 1 76 ? -3.504 16.481 5.822 1.00 36.47 76 ASN A C 1
ATOM 569 O O . ASN A 1 76 ? -4.492 15.894 6.252 1.00 36.47 76 ASN A O 1
ATOM 573 N N . LEU A 1 77 ? -2.363 15.845 5.523 1.00 43.81 77 LEU A N 1
ATOM 574 C CA . LEU A 1 77 ? -2.107 14.404 5.737 1.00 43.81 77 LEU A CA 1
ATOM 575 C C . LEU A 1 77 ? -1.227 14.119 6.968 1.00 43.81 77 LEU A C 1
ATOM 577 O O . LEU A 1 77 ? -0.646 13.042 7.103 1.00 43.81 77 LEU A O 1
ATOM 581 N N . THR A 1 78 ? -1.085 15.077 7.882 1.00 45.34 78 THR A N 1
ATOM 582 C CA . THR A 1 78 ? -0.227 14.899 9.056 1.00 45.34 78 THR A CA 1
ATOM 583 C C . THR A 1 78 ? -0.869 15.457 10.315 1.00 45.34 78 THR A C 1
ATOM 585 O O . THR A 1 78 ? -0.638 16.606 10.682 1.00 45.34 78 THR A O 1
ATOM 588 N N . SER A 1 79 ? -1.586 14.605 11.045 1.00 34.53 79 SER A N 1
ATOM 589 C CA . SER A 1 79 ? -1.679 14.756 12.497 1.00 34.53 79 SER A CA 1
ATOM 590 C C . SER A 1 79 ? -0.715 13.771 13.149 1.00 34.53 79 SER A C 1
ATOM 592 O O . SER A 1 79 ? -0.928 12.565 13.202 1.00 34.53 79 SER A O 1
ATOM 594 N N . SER A 1 80 ? 0.416 14.329 13.573 1.00 44.84 80 SER A N 1
ATOM 595 C CA . SER A 1 80 ? 1.467 13.690 14.354 1.00 44.84 80 SER A CA 1
ATOM 596 C C . SER A 1 80 ? 0.901 13.140 15.662 1.00 44.84 80 SER A C 1
ATOM 598 O O . SER A 1 80 ? 0.505 13.943 16.501 1.00 44.84 80 SER A O 1
ATOM 600 N N . SER A 1 81 ? 0.918 11.820 15.867 1.00 30.53 81 SER A N 1
ATOM 601 C CA . SER A 1 81 ? 1.259 11.127 17.126 1.00 30.53 81 SER A CA 1
ATOM 602 C C . SER A 1 81 ? 1.146 9.615 16.918 1.00 30.53 81 SER A C 1
ATOM 604 O O . SER A 1 81 ? 0.190 9.160 16.308 1.00 30.53 81 SER A O 1
ATOM 606 N N . TYR A 1 82 ? 2.099 8.874 17.486 1.00 23.73 82 TYR A N 1
ATOM 607 C CA . TYR A 1 82 ? 2.210 7.408 17.552 1.00 23.73 82 TYR A CA 1
ATOM 608 C C . TYR A 1 82 ? 2.953 6.730 16.393 1.00 23.73 82 TYR A C 1
ATOM 610 O O . TYR A 1 82 ? 2.418 6.382 15.349 1.00 23.73 82 TYR A O 1
ATOM 618 N N . TRP A 1 83 ? 4.246 6.536 16.651 1.00 31.14 83 TRP A N 1
ATOM 619 C CA . TRP A 1 83 ? 5.045 5.435 16.130 1.00 31.14 83 TRP A CA 1
ATOM 620 C C . TRP A 1 83 ? 4.660 4.151 16.869 1.00 31.14 83 TRP A C 1
ATOM 622 O O . TRP A 1 83 ? 4.556 4.209 18.094 1.00 31.14 83 TRP A O 1
ATOM 632 N N . ILE A 1 84 ? 4.565 3.014 16.174 1.00 27.50 84 ILE A N 1
ATOM 633 C CA . ILE A 1 84 ? 4.896 1.704 16.753 1.00 27.50 84 ILE A CA 1
ATOM 634 C C . ILE A 1 84 ? 5.744 0.931 15.736 1.00 27.50 84 ILE A C 1
ATOM 636 O O . ILE A 1 84 ? 5.263 0.464 14.707 1.00 27.50 84 ILE A O 1
ATOM 640 N N . GLU A 1 85 ? 7.038 0.873 16.041 1.00 42.38 85 GLU A N 1
ATOM 641 C CA . GLU A 1 85 ? 7.977 -0.143 15.573 1.00 42.38 85 GLU A CA 1
ATOM 642 C C . GLU A 1 85 ? 7.660 -1.453 16.326 1.00 42.38 85 GLU A C 1
ATOM 644 O O . GLU A 1 85 ? 7.378 -1.416 17.521 1.00 42.38 85 GLU A O 1
ATOM 649 N N . GLU A 1 86 ? 7.746 -2.581 15.620 1.00 31.31 86 GLU A N 1
ATOM 650 C CA . GLU A 1 86 ? 7.641 -3.971 16.099 1.00 31.31 86 GLU A CA 1
ATOM 651 C C . GLU A 1 86 ? 6.242 -4.553 16.386 1.00 31.31 86 GLU A C 1
ATOM 653 O O . GLU A 1 86 ? 5.454 -4.083 17.206 1.00 31.31 86 GLU A O 1
ATOM 658 N N . VAL A 1 87 ? 5.974 -5.677 15.707 1.00 39.06 87 VAL A N 1
ATOM 659 C CA . VAL A 1 87 ? 4.907 -6.621 16.045 1.00 39.06 87 VAL A CA 1
ATOM 660 C C . VAL A 1 87 ? 5.230 -7.191 17.430 1.00 39.06 87 VAL A C 1
ATOM 662 O O . VAL A 1 87 ? 6.301 -7.779 17.600 1.00 39.06 87 VAL A O 1
ATOM 665 N N . PRO A 1 88 ? 4.336 -7.057 18.426 1.00 40.44 88 PRO A N 1
ATOM 666 C CA . PRO A 1 88 ? 4.523 -7.699 19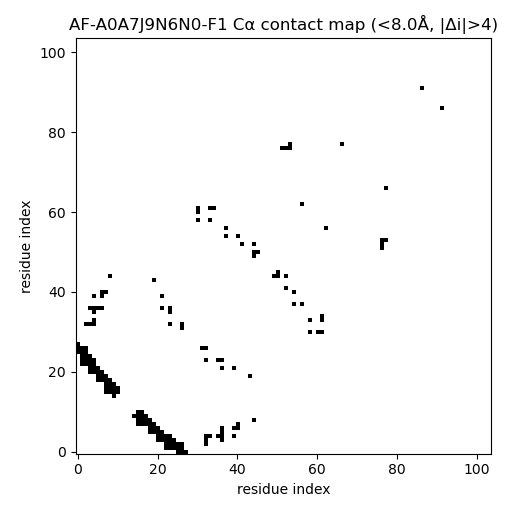.720 1.00 40.44 88 PRO A CA 1
ATOM 667 C C . PRO A 1 88 ? 4.780 -9.195 19.513 1.00 40.44 88 PRO A C 1
ATOM 669 O O . PRO A 1 88 ? 4.030 -9.847 18.790 1.00 40.44 88 PRO A O 1
ATOM 672 N N . THR A 1 89 ? 5.814 -9.767 20.138 1.00 45.88 89 THR A N 1
ATOM 673 C CA . THR A 1 89 ? 6.218 -11.181 19.943 1.00 45.88 89 THR A CA 1
ATOM 674 C C . THR A 1 89 ? 5.079 -12.182 20.224 1.00 45.88 89 THR A C 1
ATOM 676 O O . THR A 1 89 ? 5.092 -13.319 19.763 1.00 45.88 89 THR A O 1
ATOM 679 N N . GLU A 1 90 ? 4.056 -11.744 20.954 1.00 50.81 90 GLU A N 1
ATOM 680 C CA . GLU A 1 90 ? 2.798 -12.447 21.222 1.00 50.81 90 GLU A CA 1
ATOM 681 C C . GLU A 1 90 ? 1.837 -12.552 20.018 1.00 50.81 90 GLU A C 1
ATOM 683 O O . GLU A 1 90 ? 0.997 -13.450 19.988 1.00 50.81 90 GLU A O 1
ATOM 688 N N . MET A 1 91 ? 1.968 -11.685 19.010 1.00 39.28 91 MET A N 1
ATOM 689 C CA . MET A 1 91 ? 1.125 -11.646 17.805 1.00 39.28 91 MET A CA 1
ATOM 690 C C . MET A 1 91 ? 1.703 -12.454 16.631 1.00 39.28 91 MET A C 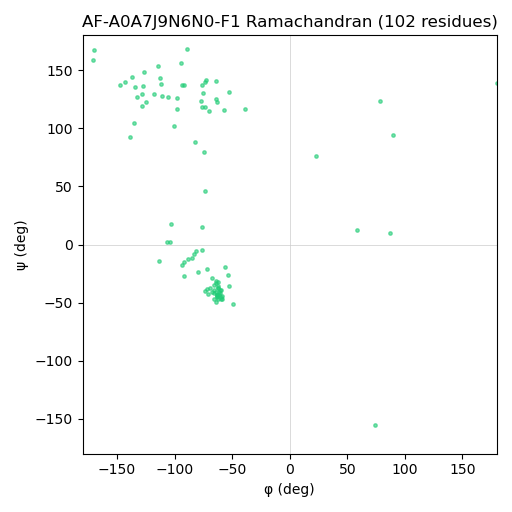1
ATOM 692 O O . MET A 1 91 ? 0.953 -12.849 15.738 1.00 39.28 91 MET A O 1
ATOM 696 N N . GLU A 1 92 ? 2.998 -12.781 16.663 1.00 51.66 92 GLU A N 1
ATOM 697 C CA . GLU A 1 92 ? 3.686 -13.659 15.699 1.00 51.66 92 GLU A CA 1
ATOM 698 C C . GLU A 1 92 ? 2.964 -15.000 15.443 1.00 51.66 92 GLU A C 1
ATOM 700 O O . GLU A 1 92 ? 2.690 -15.327 14.282 1.00 51.66 92 GLU A O 1
ATOM 705 N N . PRO A 1 93 ? 2.573 -15.787 16.469 1.00 52.22 93 PRO A N 1
ATOM 706 C CA . PRO A 1 93 ? 1.886 -17.055 16.230 1.00 52.22 93 PRO A CA 1
ATOM 707 C C . PRO A 1 93 ? 0.516 -16.870 15.565 1.00 52.22 93 PRO A C 1
ATOM 709 O O . PRO A 1 93 ? 0.112 -17.723 14.776 1.00 52.22 93 PRO A O 1
ATOM 712 N N . THR A 1 94 ? -0.181 -15.762 15.830 1.00 50.81 94 THR A N 1
ATOM 713 C CA . THR A 1 94 ? -1.486 -15.448 15.229 1.00 50.81 94 THR A CA 1
ATOM 714 C C . THR A 1 94 ? -1.338 -15.089 13.753 1.00 50.81 94 THR A C 1
ATOM 716 O O . THR A 1 94 ? -2.082 -15.605 12.921 1.00 50.81 94 THR A O 1
ATOM 719 N N . ILE A 1 95 ? -0.320 -14.295 13.408 1.00 50.00 95 ILE A N 1
ATOM 720 C CA . ILE A 1 95 ? -0.007 -13.917 12.023 1.00 50.00 95 ILE A CA 1
ATOM 721 C C . ILE A 1 95 ? 0.377 -15.151 11.199 1.00 50.00 95 ILE A C 1
ATOM 723 O O . ILE A 1 95 ? -0.137 -15.346 10.098 1.00 50.00 95 ILE A O 1
ATOM 727 N N . VAL A 1 96 ? 1.219 -16.033 11.747 1.00 53.94 96 VAL A N 1
ATOM 728 C CA . VAL A 1 96 ? 1.604 -17.292 11.085 1.00 53.94 96 VAL A CA 1
ATOM 729 C C . VAL A 1 96 ? 0.393 -18.208 10.875 1.00 53.94 96 VAL A C 1
ATOM 731 O O . VAL A 1 96 ? 0.304 -18.906 9.860 1.00 53.94 96 VAL A O 1
ATOM 734 N N . ASN A 1 97 ? -0.555 -18.221 11.815 1.00 50.38 97 ASN A N 1
ATOM 735 C CA . ASN A 1 97 ? -1.745 -19.058 11.711 1.00 50.38 97 ASN A CA 1
ATOM 736 C C . ASN A 1 97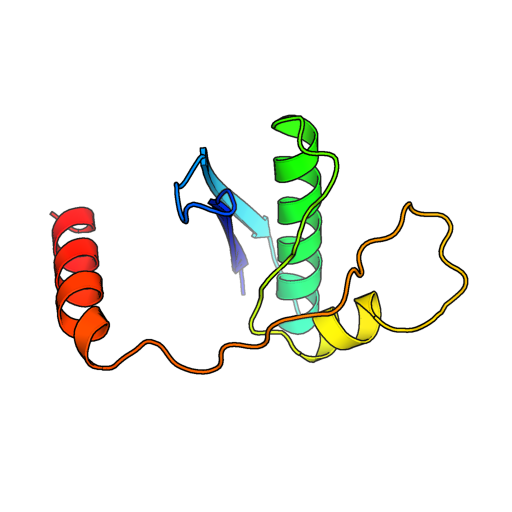 ? -2.737 -18.524 10.667 1.00 50.38 97 ASN A C 1
ATOM 738 O O . ASN A 1 97 ? -3.264 -19.307 9.876 1.00 50.38 97 ASN A O 1
ATOM 742 N N . ASP A 1 98 ? -2.926 -17.205 10.600 1.00 44.38 98 ASP A N 1
ATOM 743 C CA . ASP A 1 98 ? -3.746 -16.568 9.566 1.00 44.38 98 ASP A CA 1
ATOM 744 C C . ASP A 1 98 ? -3.125 -16.728 8.172 1.00 44.38 98 ASP A C 1
ATOM 746 O O . ASP A 1 98 ? -3.830 -17.068 7.222 1.00 44.38 98 ASP A O 1
ATOM 750 N N . GLN A 1 99 ? -1.797 -16.623 8.041 1.00 45.44 99 GLN A N 1
ATOM 751 C CA . GLN A 1 99 ? -1.100 -16.892 6.776 1.00 45.44 99 GLN A CA 1
ATOM 752 C C . GLN A 1 99 ? -1.306 -18.330 6.282 1.00 45.44 99 GLN A C 1
ATOM 754 O O . GLN A 1 99 ? -1.545 -18.545 5.095 1.00 45.44 99 GLN A O 1
ATOM 759 N N . ARG A 1 100 ? -1.267 -19.327 7.176 1.00 44.47 100 ARG A N 1
ATOM 760 C CA . ARG A 1 100 ? -1.554 -20.729 6.812 1.00 44.47 100 ARG A CA 1
ATOM 761 C C . ARG A 1 100 ? -3.009 -20.956 6.417 1.00 44.47 100 ARG A C 1
ATOM 763 O O . ARG A 1 100 ? -3.285 -21.861 5.636 1.00 44.47 100 ARG A O 1
ATOM 770 N N . ARG A 1 101 ? -3.933 -20.167 6.961 1.00 44.91 101 ARG A N 1
ATOM 771 C CA . ARG A 1 101 ? -5.369 -20.282 6.691 1.00 44.91 101 ARG A CA 1
ATOM 772 C C . ARG A 1 101 ? -5.779 -19.650 5.362 1.00 44.91 101 ARG A C 1
ATOM 774 O O . ARG A 1 101 ? -6.789 -20.049 4.807 1.00 44.91 101 ARG A O 1
ATOM 781 N N . LEU A 1 102 ? -4.992 -18.698 4.865 1.00 40.03 102 LEU A N 1
ATOM 782 C CA . LEU A 1 102 ? -5.174 -18.061 3.556 1.00 40.03 102 LEU A CA 1
ATOM 783 C C . LEU A 1 102 ? -4.538 -18.853 2.397 1.00 40.03 102 LEU A C 1
ATOM 785 O O . LEU A 1 102 ? -4.779 -18.530 1.237 1.00 40.03 102 LEU A O 1
ATOM 789 N N . LEU A 1 103 ? -3.712 -19.860 2.702 1.00 42.59 103 LEU A N 1
ATOM 790 C CA . LEU A 1 103 ? -3.002 -20.701 1.727 1.00 42.59 103 LEU A CA 1
ATOM 791 C C . LEU A 1 103 ? -3.575 -22.128 1.600 1.00 42.59 103 LEU A C 1
ATOM 793 O O . LEU A 1 103 ? -3.033 -22.923 0.832 1.00 42.59 103 LEU A O 1
ATOM 797 N N . ASN A 1 104 ? -4.654 -22.437 2.326 1.00 40.97 104 ASN A N 1
ATOM 798 C CA . ASN A 1 104 ? -5.460 -23.660 2.209 1.00 40.97 104 ASN A CA 1
ATOM 799 C C . ASN A 1 104 ? -6.884 -23.303 1.777 1.00 40.97 104 ASN A C 1
ATOM 801 O O . ASN A 1 104 ? -7.536 -24.176 1.165 1.00 40.97 104 ASN A O 1
#

Organism: Gossypium schwendimanii (NCBI:txid34291)